Protein AF-A0A1W9LCE6-F1 (afdb_monomer_lite)

Foldseek 3Di:
DDDDVVVVVVVVVVVPPDDDDDDDDDADPQQWDADPVPRDIGHPPPDDDDPDDDDDDDDDDDDDDDPDDPPPPDALVNLQVVLVVCVVVVVLVSSLVSLVVSCVRDDDLVSLLSSLCSNLVSCVVVVNNVSNVVSLVVNCVSPVPPPVSVVVVVVD

Radius of gyration: 24.26 Å; chains: 1; bounding box: 66×53×58 Å

Sequence (156 aa):
MNRNPLLTLFFLTALLSQTTFAHPGRLDSSGCHHEKKTGGYHCHNGNSQPPSVPQPQVTEPSSAETPYEVKQGLTCSSYLKEGDSLNDNGQTESAYKNYLEAYKIAKTKEQKKAVLASLAVTSLKREQTGESLQYLQELLTLFPDNKWAIDFVKKK

Secondary structure (DSSP, 8-state):
----HHHHHHHHHHTT------PPPPP-TTSEEE-TTT--EEESSS------PPPP----------S----TT--HHHHHHHHHHHHHTT-HHHHHHHHHHHHHH--SHHHHHHHHHHHHHHHHHTT-HHHHHHHHHHHHHH-TT-HHHHHHHHT-

Structure (mmCIF, N/CA/C/O backbone):
data_AF-A0A1W9LCE6-F1
#
_entry.id   AF-A0A1W9LCE6-F1
#
loop_
_atom_site.group_PDB
_atom_site.id
_atom_site.type_symbol
_atom_site.label_atom_id
_atom_site.label_alt_id
_atom_site.label_comp_id
_atom_site.label_asym_id
_atom_site.label_entity_id
_atom_site.label_seq_id
_atom_site.pdbx_PDB_ins_code
_atom_site.Cartn_x
_atom_site.Cartn_y
_atom_site.Cartn_z
_atom_site.occupancy
_atom_site.B_iso_or_equiv
_atom_site.auth_seq_id
_atom_site.auth_comp_id
_atom_site.auth_asym_id
_atom_site.auth_atom_id
_atom_site.pdbx_PDB_model_num
ATOM 1 N N . MET A 1 1 ? -31.966 -31.553 43.332 1.00 50.88 1 MET A N 1
ATOM 2 C CA . MET A 1 1 ? -30.721 -31.201 42.609 1.00 50.88 1 MET A CA 1
ATOM 3 C C . MET A 1 1 ? -30.869 -29.773 42.108 1.00 50.88 1 MET A C 1
ATOM 5 O O . MET A 1 1 ? -31.518 -29.555 41.093 1.00 50.88 1 MET A O 1
ATOM 9 N N . ASN A 1 2 ? -30.353 -28.800 42.858 1.00 52.25 2 ASN A N 1
ATOM 10 C CA . ASN A 1 2 ? -30.545 -27.382 42.553 1.00 52.25 2 ASN A CA 1
ATOM 11 C C . ASN A 1 2 ? -29.448 -26.951 41.575 1.00 52.25 2 ASN A C 1
ATOM 13 O O . ASN A 1 2 ? -28.274 -26.912 41.937 1.00 52.25 2 ASN A O 1
ATOM 17 N N . ARG A 1 3 ? -29.810 -26.706 40.312 1.00 62.97 3 ARG A N 1
ATOM 18 C CA . ARG A 1 3 ? -28.869 -26.252 39.278 1.00 62.97 3 ARG A CA 1
ATOM 19 C C . ARG A 1 3 ? -28.787 -24.729 39.372 1.00 62.97 3 ARG A C 1
ATOM 21 O O . ARG A 1 3 ? -29.753 -24.066 39.022 1.00 62.97 3 ARG A O 1
ATOM 28 N N . ASN A 1 4 ? -27.673 -24.188 39.872 1.00 70.00 4 ASN A N 1
ATOM 29 C CA . ASN A 1 4 ? -27.449 -22.740 39.946 1.00 70.00 4 ASN A CA 1
ATOM 30 C C . ASN A 1 4 ? -27.050 -22.202 38.559 1.00 70.00 4 ASN A C 1
ATOM 32 O O . ASN A 1 4 ? -25.905 -22.414 38.147 1.00 70.00 4 ASN A O 1
ATOM 36 N N . PRO A 1 5 ? -27.940 -21.481 37.848 1.00 70.81 5 PRO A N 1
ATOM 37 C CA . PRO A 1 5 ? -27.673 -20.999 36.491 1.00 70.81 5 PRO A CA 1
ATOM 38 C C . PRO A 1 5 ? -26.552 -19.950 36.461 1.00 70.81 5 PRO A C 1
ATOM 40 O O . PRO A 1 5 ? -25.851 -19.814 35.463 1.00 70.81 5 PRO A O 1
ATOM 43 N N . LEU A 1 6 ? -26.328 -19.261 37.587 1.00 71.50 6 LEU A N 1
ATOM 44 C CA . LEU A 1 6 ? -25.248 -18.289 37.761 1.00 71.50 6 LEU A CA 1
ATOM 45 C C . LEU A 1 6 ? -23.862 -18.937 37.609 1.00 71.50 6 LEU A C 1
ATOM 47 O O . LEU A 1 6 ? -22.956 -18.363 37.013 1.00 71.50 6 LEU A O 1
ATOM 51 N N . LEU A 1 7 ? -23.719 -20.168 38.110 1.00 70.44 7 LEU A N 1
ATOM 52 C CA . LEU A 1 7 ? -22.472 -20.927 38.045 1.00 70.44 7 LEU A CA 1
ATOM 53 C C . LEU A 1 7 ? -22.237 -21.458 36.623 1.00 70.44 7 LEU A C 1
ATOM 55 O O . LEU A 1 7 ? -21.105 -21.523 36.159 1.00 70.44 7 LEU A O 1
ATOM 59 N N . THR A 1 8 ? -23.317 -21.758 35.896 1.00 72.00 8 THR A N 1
ATOM 60 C CA . THR A 1 8 ? -23.261 -22.161 34.483 1.00 72.00 8 THR A CA 1
ATOM 61 C C . THR A 1 8 ? -22.877 -20.990 33.577 1.00 72.00 8 THR A C 1
ATOM 63 O O . THR A 1 8 ? -22.061 -21.160 32.676 1.00 72.00 8 THR A O 1
ATOM 66 N N . LEU A 1 9 ? -23.407 -19.792 33.846 1.00 74.12 9 LEU A N 1
ATOM 67 C CA . LEU A 1 9 ? -23.085 -18.578 33.093 1.00 74.12 9 LEU A CA 1
ATOM 68 C C . LEU A 1 9 ? -21.627 -18.140 33.300 1.00 74.12 9 LEU A C 1
ATOM 70 O O . LEU A 1 9 ? -20.968 -17.756 32.339 1.00 74.12 9 LEU A O 1
ATOM 74 N N . PHE A 1 10 ? -21.105 -18.264 34.525 1.00 73.44 10 PHE A N 1
ATOM 75 C CA . PHE A 1 10 ? -19.701 -17.977 34.832 1.00 73.44 10 PHE A CA 1
ATOM 76 C C . PHE A 1 10 ? -18.732 -18.927 34.112 1.00 73.44 10 PHE A C 1
ATOM 78 O O . PHE A 1 10 ? -17.704 -18.498 33.597 1.00 73.44 10 PHE A O 1
ATOM 85 N N . PHE A 1 11 ? -19.073 -20.217 34.021 1.00 70.31 11 PHE A N 1
ATOM 86 C CA . PHE A 1 11 ? -18.263 -21.167 33.257 1.00 70.31 11 PHE A CA 1
ATOM 87 C C . PHE A 1 11 ? -18.281 -20.873 31.752 1.00 70.31 11 PHE A C 1
ATOM 89 O O . PHE A 1 11 ? -17.265 -21.062 31.092 1.00 70.31 11 PHE A O 1
ATOM 96 N N . LEU A 1 12 ? -19.394 -20.378 31.203 1.00 72.31 12 LEU A N 1
ATOM 97 C CA . LEU A 1 12 ? -19.527 -20.129 29.766 1.00 72.31 12 LEU A CA 1
ATOM 98 C C . LEU A 1 12 ? -18.688 -18.934 29.278 1.00 72.31 12 LEU A C 1
ATOM 100 O O . LEU A 1 12 ? -18.192 -18.963 28.156 1.00 72.31 12 LEU A O 1
ATOM 104 N N . THR A 1 13 ? -18.487 -17.903 30.106 1.00 68.69 13 THR A N 1
ATOM 105 C CA . THR A 1 13 ? -17.698 -16.713 29.732 1.00 68.69 13 THR A CA 1
ATOM 106 C C . THR A 1 13 ? -16.188 -16.951 29.775 1.00 68.69 13 THR A C 1
ATOM 108 O O . THR A 1 13 ? -15.457 -16.360 28.982 1.00 68.69 13 THR A O 1
ATOM 111 N N . ALA A 1 14 ? -15.706 -17.850 30.640 1.00 66.44 14 ALA A N 1
ATOM 112 C CA . ALA A 1 14 ? -14.279 -18.148 30.779 1.00 66.44 14 ALA A CA 1
ATOM 113 C C . ALA A 1 14 ? -13.670 -18.847 29.545 1.00 66.44 14 ALA A C 1
ATOM 115 O O . ALA A 1 14 ? -12.469 -18.727 29.305 1.00 66.44 14 ALA A O 1
ATOM 116 N N . LEU A 1 15 ? -14.484 -19.538 28.736 1.00 68.50 15 LEU A N 1
ATOM 117 C CA . LEU A 1 15 ? -14.023 -20.236 27.529 1.00 68.50 15 LEU A CA 1
ATOM 118 C C . LEU A 1 15 ? -13.778 -19.304 26.324 1.00 68.50 15 LEU A C 1
ATOM 120 O O . LEU A 1 15 ? -13.273 -19.766 25.304 1.00 68.50 15 LEU A O 1
ATOM 124 N N . LEU A 1 16 ? -14.110 -18.010 26.419 1.00 66.88 16 LEU A N 1
ATOM 125 C CA . LEU A 1 16 ? -13.959 -17.047 25.317 1.00 66.88 16 LEU A CA 1
ATOM 126 C C . LEU A 1 16 ? -12.656 -16.230 25.364 1.00 66.88 16 LEU A C 1
ATOM 128 O O . LEU A 1 16 ? -12.469 -15.344 24.529 1.00 66.88 16 LEU A O 1
ATOM 132 N N . SER A 1 17 ? -11.740 -16.516 26.293 1.00 64.12 17 SER A N 1
ATOM 133 C CA . SER A 1 17 ? -10.428 -15.858 26.344 1.00 64.12 17 SER A CA 1
ATOM 134 C C . SER A 1 17 ? -9.562 -16.305 25.164 1.00 64.12 17 SER A C 1
ATOM 136 O O . SER A 1 17 ? -8.824 -17.285 25.242 1.00 64.12 17 SER A O 1
ATOM 138 N N . GLN A 1 18 ? -9.696 -15.606 24.039 1.00 66.50 18 GLN A N 1
ATOM 139 C CA . GLN A 1 18 ? -8.918 -15.866 22.838 1.00 66.50 18 GLN A CA 1
ATOM 140 C C . GLN A 1 18 ? -7.450 -15.483 23.035 1.00 66.50 18 GLN A C 1
ATOM 142 O O . GLN A 1 18 ? -7.106 -14.485 23.667 1.00 66.50 18 GLN A O 1
ATOM 147 N N . THR A 1 19 ? -6.589 -16.308 22.452 1.00 65.12 19 THR A N 1
ATOM 148 C CA . THR A 1 19 ? -5.138 -16.167 22.415 1.00 65.12 19 THR A CA 1
ATOM 149 C C . THR A 1 19 ? -4.742 -14.904 21.656 1.00 65.12 19 THR A C 1
ATOM 151 O O . THR A 1 19 ? -4.935 -14.817 20.442 1.00 65.12 19 THR A O 1
ATOM 154 N N . THR A 1 20 ? -4.154 -13.932 22.345 1.00 66.50 20 THR A N 1
ATOM 155 C CA . THR A 1 20 ? -3.461 -12.820 21.696 1.00 66.50 20 THR A CA 1
ATOM 156 C C . THR A 1 20 ? -2.073 -13.301 21.276 1.00 66.50 20 THR A C 1
ATOM 158 O O . THR A 1 20 ? -1.246 -13.686 22.101 1.00 66.50 20 THR A O 1
ATOM 161 N N . PHE A 1 21 ? -1.811 -13.332 19.971 1.00 65.44 21 PHE A N 1
ATOM 162 C CA . PHE A 1 21 ? -0.482 -13.646 19.457 1.00 65.44 21 PHE A CA 1
ATOM 163 C C . PHE A 1 21 ? 0.408 -12.416 19.631 1.00 65.44 21 PHE A C 1
ATOM 165 O O . PHE A 1 21 ? 0.200 -11.391 18.985 1.00 65.44 21 PHE A O 1
ATOM 172 N N . ALA A 1 22 ? 1.391 -12.508 20.524 1.00 58.06 22 ALA A N 1
ATOM 173 C CA . ALA A 1 22 ? 2.436 -11.503 20.617 1.00 58.06 22 ALA A CA 1
ATOM 174 C C . ALA A 1 22 ? 3.258 -11.543 19.321 1.00 58.06 22 ALA A C 1
ATOM 176 O O . ALA A 1 22 ? 3.935 -12.532 19.037 1.00 58.06 22 ALA A O 1
ATOM 177 N N . HIS A 1 23 ? 3.172 -10.486 18.512 1.00 58.41 23 HIS A N 1
ATOM 178 C CA . HIS A 1 23 ? 4.063 -10.333 17.369 1.00 58.41 23 HIS A CA 1
ATOM 179 C C . HIS A 1 23 ? 5.504 -10.187 17.879 1.00 58.41 23 HIS A C 1
ATOM 181 O O . HIS A 1 23 ? 5.728 -9.433 18.833 1.00 58.41 23 HIS A O 1
ATOM 187 N N . PRO A 1 24 ? 6.483 -10.887 17.280 1.00 67.25 24 PRO A N 1
ATOM 188 C CA . PRO A 1 24 ? 7.877 -10.679 17.633 1.00 67.25 24 PRO A CA 1
ATOM 189 C C . PRO A 1 24 ? 8.256 -9.228 17.326 1.00 67.25 24 PRO A C 1
ATOM 191 O O . PRO A 1 24 ? 7.881 -8.677 16.289 1.00 67.25 24 PRO A O 1
ATOM 194 N N . GLY A 1 25 ? 8.971 -8.599 18.259 1.00 69.19 25 GLY A N 1
ATOM 195 C CA . GLY A 1 25 ? 9.487 -7.247 18.081 1.00 69.19 25 GLY A CA 1
ATOM 196 C C . GLY A 1 25 ? 10.366 -7.143 16.834 1.00 69.19 25 GLY A C 1
ATOM 197 O O . GLY A 1 25 ? 10.963 -8.119 16.380 1.00 69.19 25 GLY A O 1
ATOM 198 N N . ARG A 1 26 ? 10.431 -5.940 16.261 1.00 75.62 26 ARG A N 1
ATOM 199 C CA . ARG A 1 26 ? 11.219 -5.676 15.057 1.00 75.62 26 ARG A CA 1
ATOM 200 C C . ARG A 1 26 ? 12.710 -5.865 15.364 1.00 75.62 26 ARG A C 1
ATOM 202 O O . ARG A 1 26 ? 13.242 -5.183 16.237 1.00 75.62 26 ARG A O 1
ATOM 209 N N . LEU A 1 27 ? 13.356 -6.774 14.640 1.00 81.75 27 LEU A N 1
ATOM 210 C CA . LEU A 1 27 ? 14.808 -6.949 14.645 1.00 81.75 27 LEU A CA 1
ATOM 211 C C . LEU A 1 27 ? 15.441 -6.032 13.586 1.00 81.75 27 LEU A C 1
ATOM 213 O O . LEU A 1 27 ? 14.793 -5.651 12.607 1.00 81.75 27 LEU A O 1
ATOM 217 N N . ASP A 1 28 ? 16.702 -5.674 13.778 1.00 82.56 28 ASP A N 1
ATOM 218 C CA . ASP A 1 28 ? 17.532 -5.015 12.779 1.00 82.56 28 ASP A CA 1
ATOM 219 C C . ASP A 1 28 ? 17.968 -5.996 11.674 1.00 82.56 28 ASP A C 1
ATOM 221 O O . ASP A 1 28 ? 17.649 -7.189 11.689 1.00 82.56 28 ASP A O 1
ATOM 225 N N . SER A 1 29 ? 18.713 -5.493 10.689 1.00 74.00 29 SER A N 1
ATOM 226 C CA . SER A 1 29 ? 19.238 -6.298 9.578 1.00 74.00 29 SER A CA 1
ATOM 227 C C . SER A 1 29 ? 20.161 -7.440 10.013 1.00 74.00 29 SER A C 1
ATOM 229 O O . SER A 1 29 ? 20.403 -8.351 9.225 1.00 74.00 29 SER A O 1
ATOM 231 N N . SER A 1 30 ? 20.681 -7.388 11.240 1.00 79.88 30 SER A N 1
ATOM 232 C CA . SER A 1 30 ? 21.551 -8.404 11.834 1.00 79.88 30 SER A CA 1
ATOM 233 C C . SER A 1 30 ? 20.763 -9.453 12.632 1.00 79.88 30 SER A C 1
ATOM 235 O O . SER A 1 30 ? 21.343 -10.436 13.090 1.00 79.88 30 SER A O 1
ATOM 237 N N . GLY A 1 31 ? 19.446 -9.281 12.788 1.00 84.88 31 GLY A N 1
ATOM 238 C CA . GLY A 1 31 ? 18.596 -10.173 13.578 1.00 84.88 31 GLY A CA 1
ATOM 239 C C . GLY A 1 31 ? 18.616 -9.872 15.080 1.00 84.88 31 GLY A C 1
ATOM 240 O O . GLY A 1 31 ? 18.407 -10.786 15.883 1.00 84.88 31 GLY A O 1
ATOM 241 N N . CYS A 1 32 ? 18.873 -8.618 15.464 1.00 87.38 32 CYS A N 1
ATOM 242 C CA . CYS A 1 32 ? 18.979 -8.187 16.858 1.00 87.38 32 CYS A CA 1
ATOM 243 C C . CYS A 1 32 ? 18.086 -6.975 17.184 1.00 87.38 32 CYS A C 1
ATOM 245 O O . CYS A 1 32 ? 17.587 -6.307 16.285 1.00 87.38 32 CYS A O 1
ATOM 247 N N . HIS A 1 33 ? 17.872 -6.651 18.462 1.00 88.19 33 HIS A N 1
ATOM 248 C CA . HIS A 1 33 ? 17.106 -5.470 18.883 1.00 88.19 33 HIS A CA 1
ATOM 249 C C . HIS A 1 33 ? 17.719 -4.748 20.087 1.00 88.19 33 HIS A C 1
ATOM 251 O O . HIS A 1 33 ? 18.367 -5.363 20.932 1.00 88.19 33 HIS A O 1
ATOM 257 N N . HIS A 1 34 ? 17.476 -3.434 20.171 1.00 85.88 34 HIS A N 1
ATOM 258 C CA . HIS A 1 34 ? 17.881 -2.586 21.297 1.00 85.88 34 HIS A CA 1
ATOM 259 C C . HIS A 1 34 ? 16.731 -2.380 22.295 1.00 85.88 34 HIS A C 1
ATOM 261 O O . HIS A 1 34 ? 15.667 -1.861 21.947 1.00 85.88 34 HIS A O 1
ATOM 267 N N . GLU A 1 35 ? 16.975 -2.710 23.559 1.00 83.75 35 GLU A N 1
ATOM 268 C CA . GLU A 1 35 ? 16.074 -2.488 24.687 1.00 83.75 35 GLU A CA 1
ATOM 269 C C . GLU A 1 35 ? 16.258 -1.083 25.259 1.00 83.75 35 GLU A C 1
ATOM 271 O O . GLU A 1 35 ? 17.235 -0.784 25.943 1.00 83.75 35 GLU A O 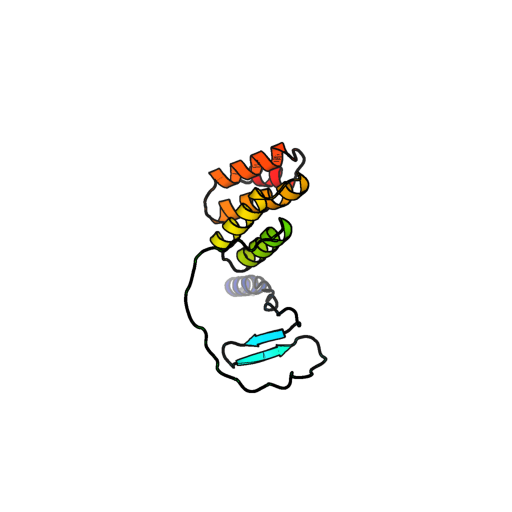1
ATOM 276 N N . LYS A 1 36 ? 15.280 -0.200 25.039 1.00 76.25 36 LYS A N 1
ATOM 277 C CA . LYS A 1 36 ? 15.368 1.205 25.483 1.00 76.25 36 LYS A CA 1
ATOM 278 C C . LYS A 1 36 ? 15.358 1.381 27.006 1.00 76.25 36 LYS A C 1
ATOM 280 O O . LYS A 1 36 ? 15.804 2.411 27.494 1.00 76.25 36 LYS A O 1
ATOM 285 N N . LYS A 1 37 ? 14.821 0.411 27.753 1.00 70.06 37 LYS A N 1
ATOM 286 C CA . LYS A 1 37 ? 14.680 0.499 29.219 1.00 70.06 37 LYS A CA 1
ATOM 287 C C . LYS A 1 37 ? 15.946 0.099 29.969 1.00 70.06 37 LYS A C 1
ATOM 289 O O . LYS A 1 37 ? 16.230 0.665 31.016 1.00 70.06 37 LYS A O 1
ATOM 294 N N . THR A 1 38 ? 16.672 -0.884 29.452 1.00 76.25 38 THR A N 1
ATOM 295 C CA . THR A 1 38 ? 17.872 -1.442 30.092 1.00 76.25 38 THR A CA 1
ATOM 296 C C . THR A 1 38 ? 19.150 -1.105 29.331 1.00 76.25 38 THR A C 1
ATOM 298 O O . THR A 1 38 ? 20.237 -1.328 29.851 1.00 76.25 38 THR A O 1
ATOM 301 N N . GLY A 1 39 ? 19.035 -0.580 28.106 1.00 81.06 39 GLY A N 1
ATOM 302 C CA . GLY A 1 39 ? 20.161 -0.371 27.198 1.00 81.06 39 GLY A CA 1
ATOM 303 C C . GLY A 1 39 ? 20.712 -1.666 26.592 1.00 81.06 39 GLY A C 1
ATOM 304 O O . GLY A 1 39 ? 21.797 -1.645 26.022 1.00 81.06 39 GLY A O 1
ATOM 305 N N . GLY A 1 40 ? 20.007 -2.795 26.733 1.00 81.38 40 GLY A N 1
ATOM 306 C CA . GLY A 1 40 ? 20.459 -4.098 26.239 1.00 81.38 40 GLY A CA 1
ATOM 307 C C . GLY A 1 40 ? 20.387 -4.226 24.715 1.00 81.38 40 GLY A C 1
ATOM 308 O O . GLY A 1 40 ? 19.545 -3.600 24.075 1.00 81.38 40 GLY A O 1
ATOM 309 N N . TYR A 1 41 ? 21.244 -5.067 24.136 1.00 86.00 41 TYR A N 1
ATOM 310 C CA . TYR A 1 41 ? 21.181 -5.470 22.730 1.00 86.00 41 TYR A CA 1
ATOM 311 C C . TYR A 1 41 ? 21.099 -6.992 22.656 1.00 86.00 41 TYR A C 1
ATOM 313 O O . TYR A 1 41 ? 21.984 -7.689 23.157 1.00 86.00 41 TYR A O 1
ATOM 321 N N . HIS A 1 42 ? 20.019 -7.512 22.079 1.00 82.62 42 HIS A N 1
ATOM 322 C CA . HIS A 1 42 ? 19.718 -8.941 22.080 1.00 82.62 42 HIS A CA 1
ATOM 323 C C . HIS A 1 42 ? 19.574 -9.453 20.653 1.00 82.62 42 HIS A C 1
ATOM 325 O O . HIS A 1 42 ? 18.830 -8.883 19.865 1.00 82.62 42 HIS A O 1
ATOM 331 N N . CYS A 1 43 ? 20.265 -10.543 20.330 1.00 83.69 43 CYS A N 1
ATOM 332 C CA . CYS A 1 43 ? 20.215 -11.182 19.018 1.00 83.69 43 CYS A CA 1
ATOM 333 C C . CYS A 1 43 ? 19.460 -12.506 19.101 1.00 83.69 43 CYS A C 1
ATOM 335 O O . CYS A 1 43 ? 19.662 -13.278 20.037 1.00 83.69 43 CYS A O 1
ATOM 337 N N . HIS A 1 44 ? 18.605 -12.778 18.116 1.00 77.88 44 HIS A N 1
ATOM 338 C CA . HIS A 1 44 ? 17.723 -13.950 18.129 1.00 77.88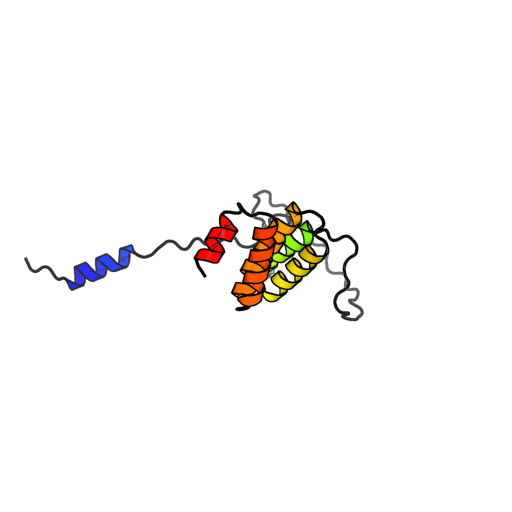 44 HIS A CA 1
ATOM 339 C C . HIS A 1 44 ? 18.312 -15.173 17.392 1.00 77.88 44 HIS A C 1
ATOM 341 O O . HIS A 1 44 ? 17.749 -16.267 17.442 1.00 77.88 44 HIS A O 1
ATOM 347 N N . ASN A 1 45 ? 19.468 -15.017 16.738 1.00 70.50 45 ASN A N 1
ATOM 348 C CA . ASN A 1 45 ? 20.226 -16.118 16.142 1.00 70.50 45 ASN A CA 1
ATOM 349 C C . ASN A 1 45 ? 21.261 -16.633 17.156 1.00 70.50 45 ASN A C 1
ATOM 351 O O . ASN A 1 45 ? 22.116 -15.875 17.606 1.00 70.50 45 ASN A O 1
ATOM 355 N N . GLY A 1 46 ? 21.197 -17.920 17.512 1.00 57.09 46 GLY A N 1
ATOM 356 C CA . GLY A 1 46 ? 21.955 -18.556 18.607 1.00 57.09 46 GLY A CA 1
ATOM 357 C C . GLY A 1 46 ? 23.487 -18.623 18.485 1.00 57.09 46 GLY A C 1
ATOM 358 O O . GLY A 1 46 ? 24.106 -19.344 19.259 1.00 57.09 46 GLY A O 1
ATOM 359 N N . ASN A 1 47 ? 24.113 -17.877 17.572 1.00 53.62 47 ASN A N 1
ATOM 360 C CA . ASN A 1 47 ? 25.566 -17.713 17.531 1.00 53.62 47 ASN A CA 1
ATOM 361 C C . ASN A 1 47 ? 25.932 -16.327 18.057 1.00 53.62 47 ASN A C 1
ATOM 363 O O . ASN A 1 47 ? 26.133 -15.370 17.311 1.00 53.62 47 ASN A O 1
ATOM 367 N N . SER A 1 48 ? 25.991 -16.230 19.380 1.00 54.12 48 SER A N 1
ATOM 368 C CA . SER A 1 48 ? 26.469 -15.049 20.081 1.00 54.12 48 SER A CA 1
ATOM 369 C C . SER A 1 48 ? 27.969 -14.881 19.853 1.00 54.12 48 SER A C 1
ATOM 371 O O . SER A 1 48 ? 28.776 -15.611 20.425 1.00 54.12 48 SER A O 1
ATOM 373 N N . GLN A 1 49 ? 28.352 -13.868 19.084 1.00 52.78 49 GLN A N 1
ATOM 374 C CA . GLN A 1 49 ? 29.607 -13.177 19.339 1.00 52.78 49 GLN A CA 1
ATOM 375 C C . GLN A 1 49 ? 29.263 -11.705 19.580 1.00 52.78 49 GLN A C 1
ATOM 377 O O . GLN A 1 49 ? 28.728 -11.061 18.675 1.00 52.78 49 GLN A O 1
ATOM 382 N N . PRO A 1 50 ? 29.483 -11.166 20.793 1.00 54.25 50 PRO A N 1
ATOM 383 C CA . PRO A 1 50 ? 29.306 -9.741 21.015 1.00 54.25 50 PRO A CA 1
ATOM 384 C C . PRO A 1 50 ? 30.305 -8.991 20.121 1.00 54.25 50 PRO A C 1
ATOM 386 O O . PRO A 1 50 ? 31.483 -9.362 20.092 1.00 54.25 50 PRO A O 1
ATOM 389 N N . PRO A 1 51 ? 29.888 -7.946 19.388 1.00 54.25 51 PRO A N 1
ATOM 390 C CA . PRO A 1 51 ? 30.841 -7.039 18.771 1.00 54.25 51 PRO A CA 1
ATOM 391 C C . PRO A 1 51 ? 31.690 -6.411 19.882 1.00 54.25 51 PRO A C 1
ATOM 393 O O . PRO A 1 51 ? 31.143 -5.866 20.843 1.00 54.25 51 PRO A O 1
ATOM 396 N N . SER A 1 52 ? 33.020 -6.492 19.778 1.00 47.44 52 SER A N 1
ATOM 397 C CA . SER A 1 52 ? 33.913 -5.676 20.607 1.00 47.44 52 SER A CA 1
ATOM 398 C C . SER A 1 52 ? 33.535 -4.218 20.409 1.00 47.44 52 SER A C 1
ATOM 400 O O . SER A 1 52 ? 33.672 -3.698 19.308 1.00 47.44 52 SER A O 1
ATOM 402 N N . VAL A 1 53 ? 33.047 -3.586 21.471 1.00 53.06 53 VAL A N 1
ATOM 403 C CA . VAL A 1 53 ? 32.729 -2.161 21.531 1.00 53.06 53 VAL A CA 1
ATOM 404 C C . VAL A 1 53 ? 34.013 -1.355 21.309 1.00 53.06 53 VAL A C 1
ATOM 406 O O . VAL A 1 53 ? 34.907 -1.431 22.154 1.00 53.06 53 VAL A O 1
ATOM 409 N N . PRO A 1 54 ? 34.135 -0.539 20.247 1.00 47.28 54 PRO A N 1
ATOM 410 C CA . PRO A 1 54 ? 35.064 0.574 20.254 1.00 47.28 54 PRO A CA 1
ATOM 411 C C . PRO A 1 54 ? 34.412 1.720 21.036 1.00 47.28 54 PRO A C 1
ATOM 413 O O . PRO A 1 54 ? 33.281 2.127 20.774 1.00 47.28 54 PRO A O 1
ATOM 416 N N . GLN A 1 55 ? 35.141 2.189 22.042 1.00 45.91 55 GLN A N 1
ATOM 417 C CA . GLN A 1 55 ? 34.831 3.321 22.911 1.00 45.91 55 GLN A CA 1
ATOM 418 C C . GLN A 1 55 ? 34.484 4.599 22.105 1.00 45.91 55 GLN A C 1
ATOM 420 O O . GLN A 1 55 ? 34.998 4.778 20.999 1.00 45.91 55 GLN A O 1
ATOM 425 N N . PRO A 1 56 ? 33.636 5.508 22.628 1.00 47.94 56 PRO A N 1
ATOM 426 C CA . PRO A 1 56 ? 33.104 6.625 21.857 1.00 47.94 56 PRO A CA 1
ATOM 427 C C . PRO A 1 56 ? 34.183 7.675 21.586 1.00 47.94 56 PRO A C 1
ATOM 429 O O . PRO A 1 56 ? 34.738 8.252 22.522 1.00 47.94 56 PRO A O 1
ATOM 432 N N . GLN A 1 57 ? 34.422 7.981 20.311 1.00 41.28 57 GLN A N 1
ATOM 433 C CA . GLN A 1 57 ? 35.061 9.231 19.915 1.00 41.28 57 GLN A CA 1
ATOM 434 C C . GLN A 1 57 ? 33.984 10.229 19.503 1.00 41.28 57 GLN A C 1
ATOM 436 O O . GLN A 1 57 ? 33.323 10.107 18.475 1.00 41.28 57 GLN A O 1
ATOM 441 N N . VAL A 1 58 ? 33.816 11.215 20.378 1.00 52.00 58 VAL A N 1
ATOM 442 C CA . VAL A 1 58 ? 33.134 12.475 20.124 1.00 52.00 58 VAL A CA 1
ATOM 443 C C . VAL A 1 58 ? 33.875 13.203 19.007 1.00 52.00 58 VAL A C 1
ATOM 445 O O . VAL A 1 58 ? 34.994 13.649 19.227 1.00 52.00 58 VAL A O 1
ATOM 448 N N . THR A 1 59 ? 33.222 13.378 17.862 1.00 42.06 59 THR A N 1
ATOM 449 C CA . THR A 1 59 ? 33.318 14.607 17.062 1.00 42.06 59 THR A CA 1
ATOM 450 C C . THR A 1 59 ? 31.988 14.835 16.345 1.00 42.06 59 THR A C 1
ATOM 452 O O . THR A 1 59 ? 31.684 14.190 15.350 1.00 42.06 59 THR A O 1
ATOM 455 N N . GLU A 1 60 ? 31.214 15.746 16.938 1.00 48.28 60 GLU A N 1
ATOM 456 C CA . GLU A 1 60 ? 30.449 16.810 16.272 1.00 48.28 60 GLU A CA 1
ATOM 457 C C . GLU A 1 60 ? 29.327 16.437 15.275 1.00 48.28 60 GLU A C 1
ATOM 459 O O . GLU A 1 60 ? 29.590 16.154 14.109 1.00 48.28 60 GLU A O 1
ATOM 464 N N . PRO A 1 61 ? 28.040 16.598 15.646 1.00 43.12 61 PRO A N 1
ATOM 465 C CA . PRO A 1 61 ? 27.005 16.948 14.689 1.00 43.12 61 PRO A CA 1
ATOM 466 C C . PRO A 1 61 ? 26.910 18.476 14.613 1.00 43.12 61 PRO A C 1
ATOM 468 O O . PRO A 1 61 ? 26.164 19.118 15.355 1.00 43.12 61 PRO A O 1
ATOM 471 N N . SER A 1 62 ? 27.698 19.058 13.708 1.00 49.03 62 SER A N 1
ATOM 472 C CA . SER A 1 62 ? 27.479 20.423 13.244 1.00 49.03 62 SER A CA 1
ATOM 473 C C . SER A 1 62 ? 26.298 20.432 12.277 1.00 49.03 62 SER A C 1
ATOM 475 O O . SER A 1 62 ? 26.394 19.994 11.137 1.00 49.03 62 SER A O 1
ATOM 477 N N . SER A 1 63 ? 25.205 20.982 12.797 1.00 48.91 63 SER A N 1
ATOM 478 C CA . SER A 1 63 ? 24.305 21.895 12.103 1.00 48.91 63 SER A CA 1
ATOM 479 C C . SER A 1 63 ? 23.316 21.350 11.062 1.00 48.91 63 SER A C 1
ATOM 481 O O . SER A 1 63 ? 23.662 20.860 9.994 1.00 48.91 63 SER A O 1
ATOM 483 N N . ALA A 1 64 ? 22.060 21.664 11.381 1.00 42.81 64 ALA A N 1
ATOM 484 C CA . ALA A 1 64 ? 21.014 22.128 10.477 1.00 42.81 64 ALA A CA 1
ATOM 485 C C . ALA A 1 64 ? 20.217 21.081 9.685 1.00 42.81 64 ALA A C 1
ATOM 487 O O . ALA A 1 64 ? 20.574 20.613 8.608 1.00 42.81 64 ALA A O 1
ATOM 488 N N . GLU A 1 65 ? 19.023 20.844 10.224 1.00 56.19 65 GLU A N 1
ATOM 489 C CA . GLU A 1 65 ? 17.797 20.536 9.501 1.00 56.19 65 GLU A CA 1
ATOM 490 C C . GLU A 1 65 ? 17.720 21.272 8.150 1.00 56.19 65 GLU A C 1
ATOM 492 O O . GLU A 1 65 ? 17.756 22.502 8.096 1.00 56.19 65 GLU A O 1
ATOM 497 N N . T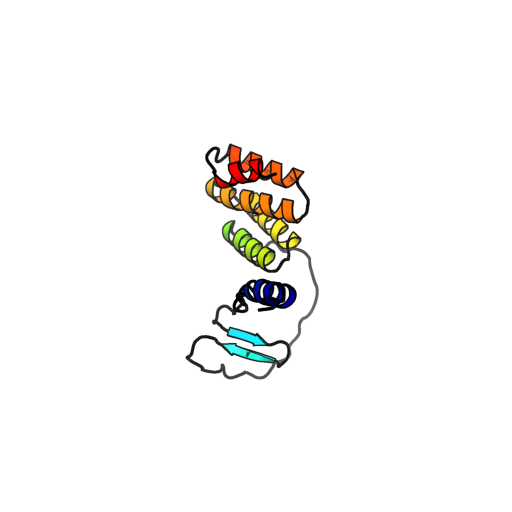HR A 1 66 ? 17.508 20.522 7.066 1.00 36.31 66 THR A N 1
ATOM 498 C CA . THR A 1 66 ? 16.756 21.026 5.912 1.00 36.31 66 THR A CA 1
ATOM 499 C C . THR A 1 66 ? 15.722 19.994 5.448 1.00 36.31 66 THR A C 1
ATOM 501 O O . THR A 1 66 ? 15.911 18.789 5.642 1.00 36.31 66 THR A O 1
ATOM 504 N N . PRO A 1 67 ? 14.577 20.445 4.904 1.00 51.78 67 PRO A N 1
ATOM 505 C CA . PRO A 1 67 ? 13.400 19.611 4.707 1.00 51.78 67 PRO A CA 1
ATOM 506 C C . PRO A 1 67 ? 13.454 18.925 3.332 1.00 51.78 67 PRO A C 1
ATOM 508 O O . PRO A 1 67 ? 13.705 19.576 2.326 1.00 51.78 67 PRO A O 1
ATOM 511 N N . TYR A 1 68 ? 13.161 17.623 3.298 1.00 47.22 68 TYR A N 1
ATOM 512 C CA . TYR A 1 68 ? 12.887 16.816 2.095 1.00 47.22 68 TYR A CA 1
ATOM 513 C C . TYR A 1 68 ? 13.947 16.853 0.968 1.00 47.22 68 TYR A C 1
ATOM 515 O O . TYR A 1 68 ? 13.653 17.148 -0.186 1.00 47.22 68 TYR A O 1
ATOM 523 N N . GLU A 1 69 ? 15.179 16.418 1.233 1.00 42.56 69 GLU A N 1
ATOM 524 C CA . GLU A 1 69 ? 16.069 16.044 0.127 1.00 42.56 69 GLU A CA 1
ATOM 525 C C . GLU A 1 69 ? 15.572 14.731 -0.511 1.00 42.56 69 GLU A C 1
ATOM 527 O O . GLU A 1 69 ? 15.644 13.649 0.081 1.00 42.56 69 GLU A O 1
ATOM 532 N N . VAL A 1 70 ? 15.008 14.823 -1.720 1.00 46.94 70 VAL A N 1
ATOM 533 C CA . VAL A 1 70 ? 14.690 13.656 -2.551 1.00 46.94 70 VAL A CA 1
ATOM 534 C C . VAL A 1 70 ? 16.010 12.959 -2.870 1.00 46.94 70 VAL A C 1
ATOM 536 O O . VAL A 1 70 ? 16.741 13.380 -3.764 1.00 46.94 70 VAL A O 1
ATOM 539 N N . LYS A 1 71 ? 16.326 11.892 -2.129 1.00 54.00 71 LYS A N 1
ATOM 540 C CA . LYS A 1 71 ? 17.468 11.019 -2.416 1.00 54.00 71 LYS A CA 1
ATOM 541 C C . LYS A 1 71 ? 17.369 10.552 -3.873 1.00 54.00 71 LYS A C 1
ATOM 543 O O . LYS A 1 71 ? 16.497 9.763 -4.240 1.00 54.00 71 LYS A O 1
ATOM 548 N N . GLN A 1 72 ? 18.256 11.057 -4.721 1.00 46.53 72 GLN A N 1
ATOM 549 C CA . GLN A 1 72 ? 18.366 10.608 -6.102 1.00 46.53 72 GLN A CA 1
ATOM 550 C C . GLN A 1 72 ? 18.678 9.101 -6.102 1.00 46.53 72 GLN A C 1
ATOM 552 O O . GLN A 1 72 ? 19.644 8.667 -5.480 1.00 46.53 72 GLN A O 1
ATOM 557 N N . GLY A 1 73 ? 17.825 8.294 -6.745 1.00 59.81 73 GLY A N 1
ATOM 558 C CA . GLY A 1 73 ? 17.993 6.837 -6.845 1.00 59.81 73 GLY A CA 1
ATOM 559 C C . GLY A 1 73 ? 16.927 5.972 -6.160 1.00 59.81 73 GLY A C 1
ATOM 560 O O . GLY A 1 73 ? 17.022 4.747 -6.238 1.00 59.81 73 GLY A O 1
ATOM 561 N N . LEU A 1 74 ? 15.896 6.547 -5.525 1.00 72.75 74 LEU A N 1
ATOM 562 C CA . LEU A 1 74 ? 14.771 5.734 -5.043 1.00 72.75 74 LEU A CA 1
ATOM 563 C C . LEU A 1 74 ? 13.908 5.201 -6.195 1.00 72.75 74 LEU A C 1
ATOM 565 O O . LEU A 1 74 ? 13.572 5.899 -7.150 1.00 72.75 74 LEU A O 1
ATOM 569 N N . THR A 1 75 ? 13.530 3.931 -6.075 1.00 90.38 75 THR A N 1
ATOM 570 C CA . THR A 1 75 ? 12.667 3.206 -7.011 1.00 90.38 75 THR A CA 1
ATOM 571 C C . THR A 1 75 ? 11.220 3.186 -6.514 1.00 90.38 75 THR A C 1
ATOM 573 O O . THR A 1 75 ? 10.947 3.371 -5.326 1.00 90.38 75 THR A O 1
ATOM 576 N N . CYS A 1 76 ? 10.267 2.877 -7.400 1.00 91.56 76 CYS A N 1
ATOM 577 C CA . CYS A 1 76 ? 8.868 2.670 -7.001 1.00 91.56 76 CYS A CA 1
ATOM 578 C C . CYS A 1 76 ? 8.754 1.624 -5.875 1.00 91.56 76 CYS A C 1
ATOM 580 O O . CYS A 1 76 ? 7.977 1.796 -4.939 1.00 91.56 76 CYS A O 1
ATOM 582 N N . SER A 1 77 ? 9.570 0.564 -5.935 1.00 91.06 77 SER A N 1
ATOM 583 C CA . SER A 1 77 ? 9.579 -0.489 -4.917 1.00 91.06 77 SER A CA 1
ATOM 584 C C . SER A 1 77 ? 10.127 -0.008 -3.573 1.00 91.06 77 SER A C 1
ATOM 586 O O . SER A 1 77 ? 9.605 -0.426 -2.545 1.00 91.06 77 SER A O 1
ATOM 588 N N . SER A 1 78 ? 11.135 0.872 -3.543 1.00 92.81 78 SER A N 1
ATOM 589 C CA . SER A 1 78 ? 11.647 1.387 -2.266 1.00 92.81 78 SER A CA 1
ATOM 590 C C . SER A 1 78 ? 10.625 2.264 -1.548 1.00 92.81 78 SER A C 1
ATOM 592 O O . SER A 1 78 ? 10.462 2.110 -0.345 1.00 92.81 78 SER A O 1
ATOM 594 N N . TYR A 1 79 ? 9.890 3.114 -2.273 1.00 95.12 79 TYR A N 1
ATOM 595 C CA . TYR A 1 79 ? 8.828 3.920 -1.663 1.00 95.12 79 TYR A CA 1
ATOM 596 C C . TYR A 1 79 ? 7.653 3.070 -1.168 1.00 95.12 79 TYR A C 1
ATOM 598 O O . TYR A 1 79 ? 7.117 3.347 -0.101 1.00 95.12 79 TYR A O 1
ATOM 606 N N . LEU A 1 80 ? 7.284 2.007 -1.894 1.00 95.12 80 LEU A N 1
ATOM 607 C CA . LEU A 1 80 ? 6.286 1.045 -1.415 1.00 95.12 80 LEU A CA 1
ATOM 608 C C . LEU A 1 80 ? 6.731 0.375 -0.111 1.00 95.12 80 LEU A C 1
ATOM 610 O O . LEU A 1 80 ? 5.997 0.421 0.865 1.00 95.12 80 LEU A O 1
ATOM 614 N N . LYS A 1 81 ? 7.957 -0.165 -0.064 1.00 94.62 81 LYS A N 1
ATOM 615 C CA . LYS A 1 81 ? 8.489 -0.839 1.134 1.00 94.62 81 LYS A CA 1
ATOM 616 C C . LYS A 1 81 ? 8.562 0.085 2.349 1.00 94.62 81 LYS A C 1
ATOM 618 O O . LYS A 1 81 ? 8.228 -0.328 3.458 1.00 94.62 81 LYS A O 1
ATOM 623 N N . GLU A 1 82 ? 9.009 1.322 2.148 1.00 92.81 82 GLU A N 1
ATOM 624 C CA . GLU A 1 82 ? 9.051 2.318 3.219 1.00 92.81 82 GLU A CA 1
ATOM 625 C C . GLU A 1 82 ? 7.635 2.700 3.668 1.00 92.81 82 GLU A C 1
ATOM 627 O O . GLU A 1 82 ? 7.356 2.753 4.864 1.00 92.81 82 GLU A O 1
ATOM 632 N N . GLY A 1 83 ? 6.713 2.888 2.720 1.00 95.12 83 GLY A N 1
ATOM 633 C CA . GLY A 1 83 ? 5.304 3.136 3.007 1.00 95.12 83 GLY A CA 1
ATOM 634 C C . GLY A 1 83 ? 4.656 2.013 3.821 1.00 95.12 83 GLY A C 1
ATOM 635 O O . GLY A 1 83 ? 3.999 2.304 4.821 1.00 95.12 83 GLY A O 1
ATOM 636 N N . ASP A 1 84 ? 4.902 0.751 3.457 1.00 95.12 84 ASP A N 1
ATOM 637 C CA . ASP A 1 84 ? 4.389 -0.426 4.168 1.00 95.12 84 ASP A CA 1
ATOM 638 C C . ASP A 1 84 ? 4.915 -0.445 5.613 1.00 95.12 84 ASP A C 1
ATOM 640 O O . ASP A 1 84 ? 4.136 -0.496 6.563 1.00 95.12 84 ASP A O 1
ATOM 644 N N . SER A 1 85 ? 6.230 -0.262 5.786 1.00 93.75 85 SER A N 1
ATOM 645 C CA . SER A 1 85 ? 6.894 -0.137 7.093 1.00 93.75 85 SER A CA 1
ATOM 646 C C . SER A 1 85 ? 6.274 0.960 7.968 1.00 93.75 85 SER A C 1
ATOM 648 O O . SER A 1 85 ? 6.012 0.747 9.153 1.00 93.75 85 SER A O 1
ATOM 650 N N . LEU A 1 86 ? 6.024 2.141 7.401 1.00 91.25 86 LEU A N 1
ATOM 651 C CA . LEU A 1 86 ? 5.413 3.263 8.115 1.00 91.25 86 LEU A CA 1
ATOM 652 C C . LEU A 1 86 ? 3.955 2.975 8.486 1.00 91.25 86 LEU A C 1
ATOM 654 O O . LEU A 1 86 ? 3.526 3.294 9.595 1.00 91.25 86 LEU A O 1
ATOM 658 N N . ASN A 1 87 ? 3.196 2.357 7.581 1.00 91.94 87 ASN A N 1
ATOM 659 C CA . ASN A 1 87 ? 1.803 1.988 7.808 1.00 91.94 87 ASN A CA 1
ATOM 660 C C . ASN A 1 87 ? 1.675 0.940 8.920 1.00 91.94 87 ASN A C 1
ATOM 662 O O . ASN A 1 87 ? 0.777 1.056 9.754 1.00 91.94 87 ASN A O 1
ATOM 666 N N . ASP A 1 88 ? 2.591 -0.027 8.968 1.00 90.88 88 ASP A N 1
ATOM 667 C CA . ASP A 1 88 ? 2.649 -1.050 10.017 1.00 90.88 88 ASP A CA 1
ATOM 668 C C . ASP A 1 88 ? 2.995 -0.447 11.387 1.00 90.88 88 ASP A C 1
ATOM 670 O O . ASP A 1 88 ? 2.481 -0.889 12.413 1.00 90.88 88 ASP A O 1
ATOM 674 N N . ASN A 1 89 ? 3.784 0.632 11.411 1.00 88.50 89 ASN A N 1
ATOM 675 C CA . ASN A 1 89 ? 4.090 1.398 12.625 1.00 88.50 89 ASN A CA 1
ATOM 676 C C . ASN A 1 89 ? 2.987 2.406 13.016 1.00 88.50 89 ASN A C 1
ATOM 678 O O . ASN A 1 89 ? 3.186 3.215 13.923 1.00 88.50 89 ASN A O 1
ATOM 682 N N . GLY A 1 90 ? 1.843 2.418 12.321 1.00 91.00 90 GLY A N 1
ATOM 683 C CA . GLY A 1 90 ? 0.743 3.358 12.571 1.00 91.00 90 GLY A CA 1
ATOM 684 C C . GLY A 1 90 ? 1.008 4.793 12.097 1.00 91.00 90 GLY A C 1
ATOM 685 O O . GLY A 1 90 ? 0.200 5.687 12.343 1.00 91.00 90 GLY A O 1
ATOM 686 N N . GLN A 1 91 ? 2.108 5.037 11.381 1.00 92.56 91 GLN A N 1
ATOM 687 C CA . GLN A 1 91 ? 2.458 6.340 10.813 1.00 92.56 91 GLN A CA 1
ATOM 688 C C . GLN A 1 91 ? 1.730 6.558 9.475 1.00 92.56 91 GLN A C 1
ATOM 690 O O . GLN A 1 91 ? 2.352 6.728 8.425 1.00 92.56 91 GLN A O 1
ATOM 695 N N . THR A 1 92 ? 0.394 6.549 9.515 1.00 93.62 92 THR A N 1
ATOM 696 C CA . THR A 1 92 ? -0.495 6.543 8.338 1.00 93.62 92 THR A CA 1
ATOM 697 C C . THR A 1 92 ? -0.239 7.708 7.375 1.00 93.62 92 THR A C 1
ATOM 699 O O . THR A 1 92 ? -0.175 7.498 6.166 1.00 93.62 92 THR A O 1
ATOM 702 N N . GLU A 1 93 ? -0.036 8.929 7.883 1.00 93.75 93 GLU A N 1
ATOM 703 C CA . GLU A 1 93 ? 0.266 10.100 7.042 1.00 93.75 93 GLU A CA 1
ATOM 704 C C . GLU A 1 93 ? 1.611 9.966 6.315 1.00 93.75 93 GLU A 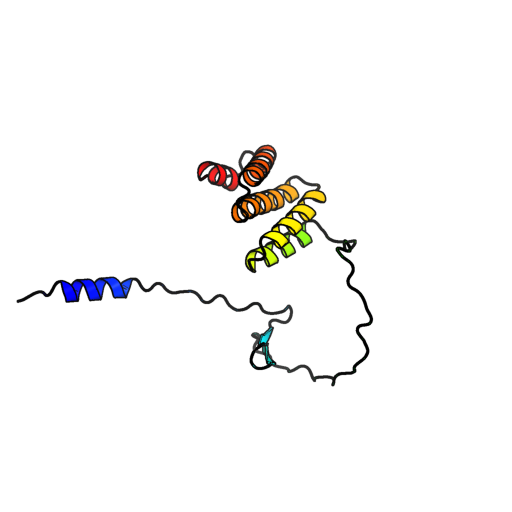C 1
ATOM 706 O O . GLU A 1 93 ? 1.723 10.277 5.129 1.00 93.75 93 GLU A O 1
ATOM 711 N N . SER A 1 94 ? 2.643 9.478 7.006 1.00 94.19 94 SER A N 1
ATOM 712 C CA . SER A 1 94 ? 3.968 9.273 6.411 1.00 94.19 94 SER A CA 1
ATOM 713 C C . SER A 1 94 ? 3.945 8.149 5.377 1.00 94.19 94 SER A C 1
ATOM 715 O O . SER A 1 94 ? 4.575 8.270 4.324 1.00 94.19 94 SER A O 1
ATOM 717 N N . ALA A 1 95 ? 3.189 7.082 5.645 1.00 97.00 95 ALA A N 1
ATOM 718 C CA . ALA A 1 95 ? 2.972 5.999 4.696 1.00 97.00 95 ALA A CA 1
ATOM 719 C C . ALA A 1 95 ? 2.283 6.502 3.423 1.00 97.00 95 ALA A C 1
ATOM 721 O O . ALA A 1 95 ? 2.772 6.261 2.322 1.00 97.00 95 ALA A O 1
ATOM 722 N N . TYR A 1 96 ? 1.206 7.282 3.575 1.00 97.94 96 TYR A N 1
ATOM 723 C CA . TYR A 1 96 ? 0.485 7.880 2.452 1.00 97.94 96 TYR A CA 1
ATOM 724 C C . TYR A 1 96 ? 1.404 8.717 1.558 1.00 97.94 96 TYR A C 1
ATOM 726 O O . TYR A 1 96 ? 1.414 8.541 0.341 1.00 97.94 96 TYR A O 1
ATOM 734 N N . LYS A 1 97 ? 2.236 9.578 2.159 1.00 97.38 97 LYS A N 1
ATOM 735 C CA . LYS A 1 97 ? 3.216 10.388 1.420 1.00 97.38 97 LYS A CA 1
ATOM 736 C C . LYS A 1 97 ? 4.211 9.527 0.640 1.00 97.38 97 LYS A C 1
ATOM 738 O O . LYS A 1 97 ? 4.505 9.841 -0.508 1.00 97.38 97 LYS A O 1
ATOM 743 N N . ASN A 1 98 ? 4.686 8.423 1.217 1.00 96.69 98 ASN A N 1
ATOM 744 C CA . ASN A 1 98 ? 5.571 7.495 0.508 1.00 96.69 98 ASN A CA 1
ATOM 745 C C . ASN A 1 98 ? 4.866 6.818 -0.672 1.00 96.69 98 ASN A C 1
ATOM 747 O O . ASN A 1 98 ? 5.429 6.751 -1.763 1.00 96.69 98 ASN A O 1
ATOM 751 N N . TYR A 1 99 ? 3.618 6.379 -0.505 1.00 98.12 99 TYR A N 1
ATOM 752 C CA . TYR A 1 99 ? 2.853 5.815 -1.617 1.00 98.12 99 TYR A CA 1
ATOM 753 C C . TYR A 1 99 ? 2.583 6.841 -2.727 1.00 98.12 99 TYR A C 1
ATOM 755 O O . TYR A 1 99 ? 2.610 6.478 -3.901 1.00 98.12 99 TYR A O 1
ATOM 763 N N . LEU A 1 100 ? 2.398 8.122 -2.393 1.00 98.12 100 LEU A N 1
ATOM 764 C CA . LEU A 1 100 ? 2.305 9.190 -3.392 1.00 98.12 100 LEU A CA 1
ATOM 765 C C . LEU A 1 100 ? 3.607 9.353 -4.185 1.00 98.12 100 LEU A C 1
ATOM 767 O O . LEU A 1 100 ? 3.556 9.493 -5.406 1.00 98.12 100 LEU A O 1
ATOM 771 N N . GLU A 1 101 ? 4.771 9.301 -3.534 1.00 96.81 101 GLU A N 1
ATOM 772 C CA . GLU A 1 101 ? 6.051 9.317 -4.253 1.00 96.81 101 GLU A CA 1
ATOM 773 C C . GLU A 1 101 ? 6.214 8.082 -5.147 1.00 96.81 101 GLU A C 1
ATOM 775 O O . GLU A 1 101 ? 6.605 8.212 -6.309 1.00 96.81 101 GLU A O 1
ATOM 780 N N . ALA A 1 102 ? 5.816 6.896 -4.668 1.00 96.25 102 ALA A N 1
ATOM 781 C CA . ALA A 1 102 ? 5.782 5.688 -5.492 1.00 96.25 102 ALA A CA 1
ATOM 782 C C . ALA A 1 102 ? 4.884 5.868 -6.728 1.00 96.25 102 ALA A C 1
ATOM 784 O O . ALA A 1 102 ? 5.259 5.455 -7.825 1.00 96.25 102 ALA A O 1
ATOM 785 N N . TYR A 1 103 ? 3.725 6.514 -6.567 1.00 97.19 103 TYR A N 1
ATOM 786 C CA . TYR A 1 103 ? 2.757 6.745 -7.641 1.00 97.19 103 TYR A CA 1
ATOM 787 C C . TYR A 1 103 ? 3.316 7.663 -8.725 1.00 97.19 103 TYR A C 1
ATOM 789 O O . TYR A 1 103 ? 3.205 7.346 -9.908 1.00 97.19 103 TYR A O 1
ATOM 797 N N . LYS A 1 104 ? 3.986 8.753 -8.329 1.00 96.75 104 LYS A N 1
ATOM 798 C CA . LYS A 1 104 ? 4.605 9.714 -9.258 1.00 96.75 104 LYS A CA 1
ATOM 799 C C . LYS A 1 104 ? 5.635 9.068 -10.183 1.00 96.75 104 LYS A C 1
ATOM 801 O O . LYS A 1 104 ? 5.776 9.491 -11.328 1.00 96.75 104 LYS A O 1
ATOM 806 N N . ILE A 1 105 ? 6.358 8.059 -9.698 1.00 94.31 105 ILE A N 1
ATOM 807 C CA . ILE A 1 105 ? 7.435 7.407 -10.456 1.00 94.31 105 ILE A CA 1
ATOM 808 C C . ILE A 1 105 ? 7.036 6.053 -11.062 1.00 94.31 105 ILE A C 1
ATOM 810 O O . ILE A 1 105 ? 7.848 5.443 -11.763 1.00 94.31 105 ILE A O 1
ATOM 814 N N . ALA A 1 106 ? 5.816 5.567 -10.813 1.00 94.62 106 ALA A N 1
ATOM 815 C CA . ALA A 1 106 ? 5.310 4.315 -11.367 1.00 94.62 106 ALA A CA 1
ATOM 816 C C . ALA A 1 106 ? 5.058 4.449 -12.879 1.00 94.62 106 ALA A C 1
ATOM 818 O O . ALA A 1 106 ? 4.173 5.183 -13.320 1.00 94.62 106 ALA A O 1
ATOM 819 N N . LYS A 1 107 ? 5.828 3.711 -13.687 1.00 93.69 107 LYS A N 1
ATOM 820 C CA . LYS A 1 107 ? 5.779 3.787 -15.159 1.00 93.69 107 LYS A CA 1
ATOM 821 C C . LYS A 1 107 ? 4.932 2.691 -15.793 1.00 93.69 107 LYS A C 1
ATOM 823 O O . LYS A 1 107 ? 4.370 2.901 -16.863 1.00 93.69 107 LYS A O 1
ATOM 828 N N . THR A 1 108 ? 4.851 1.522 -15.161 1.00 94.56 108 THR A N 1
ATOM 829 C CA . THR A 1 108 ? 4.101 0.376 -15.697 1.00 94.56 108 THR A CA 1
ATOM 830 C C . THR A 1 108 ? 2.762 0.211 -14.989 1.00 94.56 108 THR A C 1
ATOM 832 O O . THR A 1 108 ? 2.592 0.632 -13.840 1.00 94.56 108 THR A O 1
ATOM 835 N N . LYS A 1 109 ? 1.799 -0.434 -15.658 1.00 95.44 109 LYS A N 1
ATOM 836 C CA . LYS A 1 109 ? 0.505 -0.752 -15.038 1.00 95.44 109 LYS A CA 1
ATOM 837 C C . LYS A 1 109 ? 0.711 -1.627 -13.799 1.00 95.44 109 LYS A C 1
ATOM 839 O O . LYS A 1 109 ? 0.065 -1.416 -12.779 1.00 95.44 109 LYS A O 1
ATOM 844 N N . GLU A 1 110 ? 1.652 -2.563 -13.859 1.00 93.00 110 GLU A N 1
ATOM 845 C CA . GLU A 1 110 ? 1.988 -3.493 -12.780 1.00 93.00 110 GLU A CA 1
ATOM 846 C C . GLU A 1 110 ? 2.490 -2.754 -11.536 1.00 93.00 110 GLU A C 1
ATOM 848 O O . GLU A 1 110 ? 2.059 -3.068 -10.429 1.00 93.00 110 GLU A O 1
ATOM 853 N N . GLN A 1 111 ? 3.340 -1.735 -11.709 1.00 93.69 111 GLN A N 1
ATOM 854 C CA . GLN A 1 111 ? 3.776 -0.874 -10.605 1.00 93.69 111 GLN A CA 1
ATOM 855 C C . GLN A 1 111 ? 2.598 -0.098 -10.014 1.00 93.69 111 GLN A C 1
ATOM 857 O O . GLN A 1 111 ? 2.409 -0.090 -8.797 1.00 93.69 111 GLN A O 1
ATOM 862 N N . LYS A 1 112 ? 1.756 0.494 -10.872 1.00 97.00 112 LYS A N 1
ATOM 863 C CA . LYS A 1 112 ? 0.563 1.229 -10.432 1.00 97.00 112 LYS A CA 1
ATOM 864 C C . LYS A 1 112 ? -0.414 0.360 -9.642 1.00 97.00 112 LYS A C 1
ATOM 866 O O . LYS A 1 112 ? -1.050 0.870 -8.728 1.00 97.00 112 LYS A O 1
ATOM 871 N N . LYS A 1 113 ? -0.513 -0.942 -9.937 1.00 97.62 113 LYS A N 1
ATOM 872 C CA . LYS A 1 113 ? -1.437 -1.862 -9.254 1.00 97.62 113 LYS A CA 1
ATOM 873 C C . LYS A 1 113 ? -1.265 -1.853 -7.733 1.00 97.62 113 LYS A C 1
ATOM 875 O O . LYS A 1 113 ? -2.246 -1.685 -7.014 1.00 97.62 113 LYS A O 1
ATOM 880 N N . ALA A 1 114 ? -0.035 -2.051 -7.257 1.00 95.06 114 ALA A N 1
ATOM 881 C CA . ALA A 1 114 ? 0.259 -2.100 -5.825 1.00 95.06 114 ALA A CA 1
ATOM 882 C C . ALA A 1 114 ? 0.110 -0.717 -5.185 1.00 95.06 114 ALA A C 1
ATOM 884 O O . ALA A 1 114 ? -0.533 -0.580 -4.150 1.00 95.06 114 ALA A O 1
ATOM 885 N N . VAL A 1 115 ? 0.632 0.317 -5.849 1.00 98.00 115 VAL A N 1
ATOM 886 C CA . VAL A 1 115 ? 0.586 1.690 -5.341 1.00 98.00 115 VAL A CA 1
ATOM 887 C C . VAL A 1 115 ? -0.847 2.191 -5.166 1.00 98.00 115 VAL A C 1
ATOM 889 O O . VAL A 1 115 ? -1.179 2.726 -4.113 1.00 98.00 115 VAL A O 1
ATOM 892 N N . LEU A 1 116 ? -1.712 1.984 -6.163 1.00 98.56 116 LEU A N 1
ATOM 893 C CA . LEU A 1 116 ? -3.115 2.399 -6.101 1.00 98.56 116 LEU A CA 1
ATOM 894 C C . LEU A 1 116 ? -3.885 1.654 -5.007 1.00 98.56 116 LEU A C 1
ATOM 896 O O . LEU A 1 116 ? -4.703 2.262 -4.322 1.00 98.56 116 LEU A O 1
ATOM 900 N N . ALA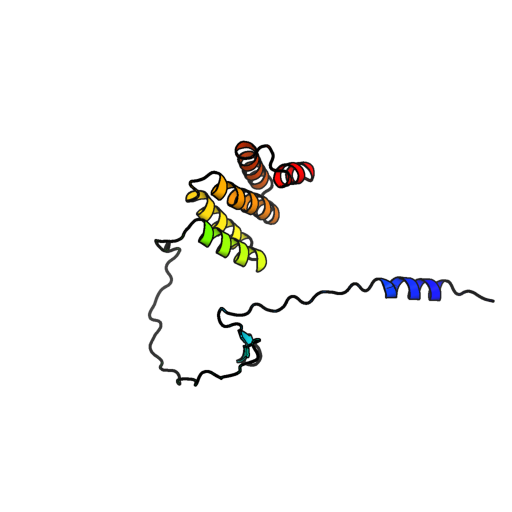 A 1 117 ? -3.607 0.362 -4.803 1.00 97.81 117 ALA A N 1
ATOM 901 C CA . ALA A 1 117 ? -4.209 -0.398 -3.710 1.00 97.81 117 ALA A CA 1
ATOM 902 C C . ALA A 1 117 ? -3.782 0.149 -2.335 1.00 97.81 117 ALA A C 1
ATOM 904 O O . ALA A 1 117 ? -4.641 0.375 -1.479 1.00 97.81 117 ALA A O 1
ATOM 905 N N . SER A 1 118 ? -2.487 0.424 -2.137 1.00 98.25 118 SER A N 1
ATOM 906 C CA . SER A 1 118 ? -1.976 1.015 -0.894 1.00 98.25 118 SER A CA 1
ATOM 907 C C . SER A 1 118 ? -2.548 2.414 -0.649 1.00 98.25 118 SER A C 1
ATOM 909 O O . SER A 1 118 ? -3.048 2.684 0.442 1.00 98.25 118 SER A O 1
ATOM 911 N N . LEU A 1 119 ? -2.576 3.279 -1.670 1.00 98.56 119 LEU A N 1
ATOM 912 C CA . LEU A 1 119 ? -3.194 4.606 -1.585 1.00 98.56 119 LEU A CA 1
ATOM 913 C C . LEU A 1 119 ? -4.684 4.521 -1.234 1.00 98.56 119 LEU A C 1
ATOM 915 O O . LEU A 1 119 ? -5.129 5.213 -0.323 1.00 98.56 119 LEU A O 1
ATOM 919 N N . ALA A 1 120 ? -5.442 3.628 -1.876 1.00 97.75 120 ALA A N 1
ATOM 920 C CA . ALA A 1 120 ? -6.861 3.443 -1.588 1.00 97.75 120 ALA A CA 1
ATOM 921 C C . ALA A 1 120 ? -7.123 3.058 -0.123 1.00 97.75 120 ALA A C 1
ATOM 923 O O . ALA A 1 120 ? -7.982 3.654 0.534 1.00 97.75 120 ALA A O 1
ATOM 924 N N . VAL A 1 121 ? -6.384 2.078 0.408 1.00 96.62 121 VAL A N 1
ATOM 925 C CA . VAL A 1 121 ? -6.540 1.627 1.801 1.00 96.62 121 VAL A CA 1
ATOM 926 C C . VAL A 1 121 ? -6.121 2.720 2.777 1.00 96.62 121 VAL A C 1
ATOM 928 O O . VAL A 1 121 ? -6.832 2.995 3.745 1.00 96.62 121 VAL A O 1
ATOM 931 N N . THR A 1 122 ? -4.978 3.358 2.533 1.00 97.00 122 THR A N 1
ATOM 932 C CA . THR A 1 122 ? -4.439 4.371 3.439 1.00 97.00 122 THR A CA 1
ATOM 933 C C . THR A 1 122 ? -5.270 5.652 3.422 1.00 97.00 122 THR A C 1
ATOM 935 O O . THR A 1 122 ? -5.498 6.206 4.493 1.00 97.00 122 THR A O 1
ATOM 938 N N . SER A 1 123 ? -5.822 6.083 2.282 1.00 97.00 123 SER A N 1
ATOM 939 C CA . SER A 1 123 ? -6.771 7.208 2.238 1.00 97.00 123 SER A CA 1
ATOM 940 C C . SER A 1 123 ? -8.003 6.951 3.106 1.00 97.00 123 SER A C 1
ATOM 942 O O . SER A 1 123 ? -8.430 7.846 3.827 1.00 97.00 123 SER A O 1
ATOM 944 N N . LEU A 1 124 ? -8.529 5.722 3.155 1.00 94.06 124 LEU A N 1
ATOM 945 C CA . LEU A 1 124 ? -9.633 5.399 4.069 1.00 94.06 124 LEU A CA 1
ATOM 946 C C . LEU A 1 124 ? -9.238 5.414 5.541 1.00 94.06 124 LEU A C 1
ATOM 948 O O . LEU A 1 124 ? -10.028 5.872 6.361 1.00 94.06 124 LEU A O 1
ATOM 952 N N . LYS A 1 125 ? -8.031 4.947 5.888 1.00 94.25 125 LYS A N 1
ATOM 953 C CA . LYS A 1 125 ? -7.508 5.075 7.262 1.00 94.25 125 LYS A CA 1
ATOM 954 C C . LYS A 1 125 ? -7.376 6.541 7.697 1.00 94.25 125 LYS A C 1
ATOM 956 O O . LYS A 1 125 ? -7.375 6.810 8.890 1.00 94.25 125 LYS A O 1
ATOM 961 N N . ARG A 1 126 ? -7.265 7.462 6.735 1.00 95.19 126 ARG A N 1
ATOM 962 C CA . ARG A 1 126 ? -7.222 8.924 6.916 1.00 95.19 126 ARG A CA 1
ATOM 963 C C . ARG A 1 126 ? -8.596 9.589 6.774 1.00 95.19 126 ARG A C 1
ATOM 965 O O . ARG A 1 126 ? -8.672 10.806 6.638 1.00 95.19 126 ARG A O 1
ATOM 972 N N . GLU A 1 127 ? -9.666 8.794 6.710 1.00 93.94 127 GLU A N 1
ATOM 973 C CA . GLU A 1 127 ? -11.051 9.244 6.503 1.00 93.94 127 GLU A CA 1
ATOM 974 C C . GLU A 1 127 ? -11.290 9.984 5.166 1.00 93.94 127 GLU A C 1
ATOM 976 O O . GLU A 1 127 ? -12.357 10.547 4.924 1.00 93.94 127 GLU A O 1
ATOM 981 N N . GLN A 1 128 ? -10.339 9.909 4.230 1.00 95.81 128 GLN A N 1
ATOM 982 C CA . GLN A 1 128 ? -10.424 10.488 2.888 1.00 95.81 128 GLN A CA 1
ATOM 983 C C . GLN A 1 128 ? -11.117 9.519 1.920 1.00 95.81 128 GLN A C 1
ATOM 985 O O . GLN A 1 128 ? -10.510 8.947 1.010 1.00 95.81 128 GLN A O 1
ATOM 990 N N . THR A 1 129 ? -12.419 9.310 2.121 1.00 94.75 129 THR A N 1
ATOM 991 C CA . THR A 1 129 ? -13.211 8.354 1.322 1.00 94.75 129 THR A CA 1
ATOM 992 C C . THR A 1 129 ? -13.232 8.711 -0.168 1.00 94.75 129 THR A C 1
ATOM 994 O O . THR A 1 129 ? -13.119 7.821 -1.009 1.00 94.75 129 THR A O 1
ATOM 997 N N . GLY A 1 130 ? -13.310 10.003 -0.507 1.00 95.50 130 GLY A N 1
ATOM 998 C CA . GLY A 1 130 ? -13.286 10.465 -1.899 1.00 95.50 130 GLY A CA 1
ATOM 999 C C . GLY A 1 130 ? -11.986 10.104 -2.625 1.00 95.50 130 GLY A C 1
ATOM 1000 O O . GLY A 1 130 ? -12.036 9.539 -3.714 1.00 95.50 130 GLY A O 1
ATOM 1001 N N . GLU A 1 131 ? -10.832 10.349 -1.993 1.00 96.44 131 GLU A N 1
ATOM 1002 C CA . GLU A 1 131 ? -9.522 9.960 -2.542 1.00 96.44 131 GLU A CA 1
ATOM 1003 C C . GLU A 1 131 ? -9.428 8.442 -2.730 1.00 96.44 131 GLU A C 1
ATOM 1005 O O . GLU A 1 131 ? -8.982 7.956 -3.767 1.00 96.44 131 GLU A O 1
ATOM 1010 N N . SER A 1 132 ? -9.89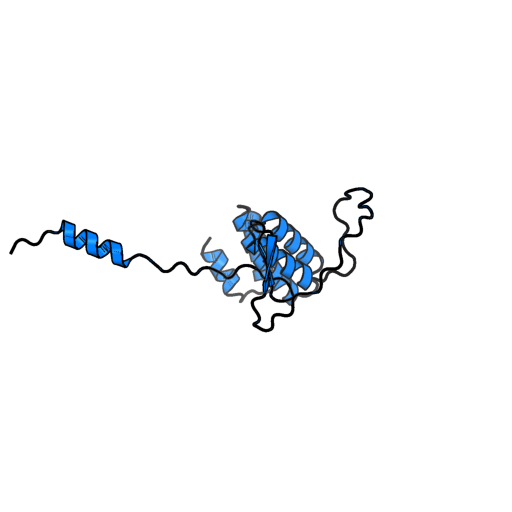8 7.672 -1.744 1.00 97.25 132 SER A N 1
ATOM 1011 C CA . SER A 1 132 ? -9.871 6.212 -1.822 1.00 97.25 132 SER A CA 1
ATOM 1012 C C . SER A 1 132 ? -10.654 5.676 -3.019 1.00 97.25 132 SER A C 1
ATOM 1014 O O . SER A 1 132 ? -10.142 4.840 -3.767 1.00 97.25 132 SER A O 1
ATOM 1016 N N . LEU A 1 133 ? -11.867 6.192 -3.241 1.00 96.44 133 LEU A N 1
ATOM 1017 C CA . LEU A 1 133 ? -12.694 5.807 -4.384 1.00 96.44 133 LEU A CA 1
ATOM 1018 C C . LEU A 1 133 ? -12.038 6.179 -5.717 1.00 96.44 133 LEU A C 1
ATOM 1020 O O . LEU A 1 133 ? -12.104 5.387 -6.654 1.00 96.44 133 LEU A O 1
ATOM 1024 N N . GLN A 1 134 ? -11.355 7.324 -5.797 1.00 97.75 134 GLN A N 1
ATOM 1025 C CA . GLN A 1 134 ? -10.607 7.711 -6.996 1.00 97.75 134 GLN A CA 1
ATOM 1026 C C . GLN A 1 134 ? -9.477 6.721 -7.306 1.00 97.75 134 GLN A C 1
ATOM 1028 O O . GLN A 1 134 ? -9.377 6.242 -8.437 1.00 97.75 134 GLN A O 1
ATOM 1033 N N . TYR A 1 135 ? -8.671 6.342 -6.309 1.00 98.38 135 TYR A N 1
ATOM 1034 C CA . TYR A 1 135 ? -7.601 5.359 -6.509 1.00 98.38 135 TYR A CA 1
ATOM 1035 C C . TYR A 1 135 ? -8.139 3.972 -6.879 1.00 98.38 135 TYR A C 1
ATOM 1037 O O . TYR A 1 135 ? -7.563 3.294 -7.732 1.00 98.38 135 TYR A O 1
ATOM 1045 N N . LEU A 1 136 ? -9.268 3.554 -6.297 1.00 98.00 136 LEU A N 1
ATOM 1046 C CA . LEU A 1 136 ? -9.945 2.305 -6.666 1.00 98.00 136 LEU A CA 1
ATOM 1047 C C . LEU A 1 136 ? -10.486 2.350 -8.095 1.00 98.00 136 LEU A C 1
ATOM 1049 O O . LEU A 1 136 ? -10.366 1.367 -8.825 1.00 98.00 136 LEU A O 1
ATOM 1053 N N . GLN A 1 137 ? -11.050 3.482 -8.515 1.00 97.69 137 GLN A N 1
ATOM 1054 C CA . GLN A 1 137 ? -11.543 3.663 -9.874 1.00 97.69 137 GLN A CA 1
ATOM 1055 C C . GLN A 1 137 ? -10.398 3.627 -10.893 1.00 97.69 137 GLN A C 1
ATOM 1057 O O . GLN A 1 137 ? -10.520 2.953 -11.918 1.00 97.69 137 GLN A O 1
ATOM 1062 N N . GLU A 1 138 ? -9.265 4.281 -10.615 1.00 98.12 138 GLU A N 1
ATOM 1063 C CA . GLU A 1 138 ? -8.075 4.166 -11.470 1.00 98.12 138 GLU A CA 1
ATOM 1064 C C . GLU A 1 138 ? -7.571 2.716 -11.510 1.00 98.12 138 GLU A C 1
ATOM 1066 O O . GLU A 1 138 ? -7.288 2.183 -12.587 1.00 98.12 138 GLU A O 1
ATOM 1071 N N . LEU A 1 139 ? -7.526 2.036 -10.359 1.00 98.25 139 LEU A N 1
ATOM 1072 C CA . LEU A 1 139 ? -7.102 0.640 -10.270 1.00 98.25 139 LEU A CA 1
ATOM 1073 C C . LEU A 1 139 ? -7.985 -0.278 -11.124 1.00 98.25 139 LEU A C 1
ATOM 1075 O O . LEU A 1 139 ? -7.453 -1.101 -11.864 1.00 98.25 139 LEU A O 1
ATOM 1079 N N . LEU A 1 140 ? -9.307 -0.120 -11.060 1.00 98.00 140 LEU A N 1
ATOM 1080 C CA . LEU A 1 140 ? -10.265 -0.891 -11.857 1.00 98.00 140 LEU A CA 1
ATOM 1081 C C . LEU A 1 140 ? -10.247 -0.504 -13.342 1.00 98.00 140 LEU A C 1
ATOM 1083 O O . LEU A 1 140 ? -10.501 -1.348 -14.192 1.00 98.00 140 LEU A O 1
ATOM 1087 N N . THR A 1 141 ? -9.878 0.734 -13.676 1.00 98.12 141 THR A N 1
ATOM 1088 C CA . THR A 1 141 ? -9.666 1.150 -15.073 1.00 98.12 141 THR A CA 1
ATOM 1089 C C . THR A 1 141 ? -8.466 0.425 -15.688 1.00 98.12 141 THR A C 1
ATOM 1091 O O . THR A 1 141 ? -8.499 0.022 -16.849 1.00 98.12 141 THR A O 1
ATOM 1094 N N . LEU A 1 142 ? -7.394 0.237 -14.913 1.00 97.19 142 LEU A N 1
ATOM 1095 C CA . LEU A 1 142 ? -6.197 -0.478 -15.362 1.00 97.19 142 LEU A CA 1
ATOM 1096 C C . LEU A 1 142 ? -6.344 -2.005 -15.268 1.00 97.19 142 LEU A C 1
ATOM 1098 O O . LEU A 1 142 ? -5.758 -2.720 -16.081 1.00 97.19 142 LEU A O 1
ATOM 1102 N N . PHE A 1 143 ? -7.106 -2.488 -14.283 1.00 97.81 143 PHE A N 1
ATOM 1103 C CA . PHE A 1 143 ? -7.286 -3.900 -13.942 1.00 97.81 143 PHE A CA 1
ATOM 1104 C C . PHE A 1 143 ? -8.762 -4.198 -13.616 1.00 97.81 143 PHE A C 1
ATOM 1106 O O . PHE A 1 143 ? -9.102 -4.366 -12.439 1.00 97.81 143 PHE A O 1
ATOM 1113 N N . PRO A 1 144 ? -9.639 -4.297 -14.630 1.00 97.62 144 PRO A N 1
ATOM 1114 C CA . PRO A 1 144 ? -11.083 -4.450 -14.424 1.00 97.62 144 PRO A CA 1
ATOM 1115 C C . PRO A 1 144 ? -11.458 -5.730 -13.672 1.00 97.62 144 PRO A C 1
ATOM 1117 O O . PRO A 1 144 ? -12.415 -5.724 -12.908 1.00 97.62 144 PRO A O 1
ATOM 1120 N N . ASP A 1 145 ? -10.657 -6.793 -13.800 1.00 96.75 145 ASP A N 1
ATOM 1121 C CA . ASP A 1 145 ? -10.887 -8.082 -13.134 1.00 96.75 145 ASP A CA 1
ATOM 1122 C C . ASP A 1 145 ? -10.222 -8.187 -11.747 1.00 96.75 145 ASP A C 1
ATOM 1124 O O . ASP A 1 145 ? -10.098 -9.276 -11.175 1.00 96.75 145 ASP A O 1
ATOM 1128 N N . ASN A 1 146 ? -9.742 -7.073 -11.182 1.00 96.88 146 ASN A N 1
ATOM 1129 C CA . ASN A 1 146 ? -9.128 -7.074 -9.858 1.00 96.88 146 ASN A CA 1
ATOM 1130 C C . ASN A 1 146 ? -10.181 -7.349 -8.773 1.00 96.88 146 ASN A C 1
ATOM 1132 O O . ASN A 1 146 ? -10.819 -6.432 -8.256 1.00 96.88 146 ASN A O 1
ATOM 1136 N N . LYS A 1 147 ? -10.321 -8.626 -8.394 1.00 96.75 147 LYS A N 1
ATOM 1137 C CA . LYS A 1 147 ? -11.292 -9.085 -7.387 1.00 96.75 147 LYS A CA 1
ATOM 1138 C C . LYS A 1 147 ? -11.214 -8.314 -6.075 1.00 96.75 147 LYS A C 1
ATOM 1140 O O . LYS A 1 147 ? -12.250 -7.947 -5.536 1.00 96.75 147 LYS A O 1
ATOM 1145 N N . TRP A 1 148 ? -10.002 -8.033 -5.592 1.00 95.81 148 TRP A N 1
ATOM 1146 C CA . TRP A 1 148 ? -9.826 -7.287 -4.349 1.00 95.81 148 TRP A CA 1
ATOM 1147 C C . TRP A 1 148 ? -10.454 -5.895 -4.451 1.00 95.81 148 TRP A C 1
ATOM 1149 O O . TRP A 1 148 ? -11.235 -5.529 -3.583 1.00 95.81 148 TRP A O 1
ATOM 1159 N N . ALA A 1 149 ? -10.182 -5.154 -5.529 1.00 94.88 149 ALA A N 1
ATOM 1160 C CA . ALA A 1 149 ? -10.723 -3.808 -5.714 1.00 94.88 149 ALA A CA 1
ATOM 1161 C C . ALA A 1 149 ? -12.251 -3.819 -5.897 1.00 94.88 149 ALA A C 1
ATOM 1163 O O . ALA A 1 149 ? -12.944 -2.991 -5.308 1.00 94.88 149 ALA A O 1
ATOM 1164 N N . ILE A 1 150 ? -12.783 -4.793 -6.647 1.00 96.00 150 ILE A N 1
ATOM 1165 C CA . ILE A 1 150 ? -14.231 -4.991 -6.817 1.00 96.00 150 ILE A CA 1
ATOM 1166 C C . ILE A 1 150 ? -14.906 -5.225 -5.461 1.00 96.00 150 ILE A C 1
ATOM 1168 O O . ILE A 1 150 ? -15.892 -4.566 -5.130 1.00 96.00 150 ILE A O 1
ATOM 1172 N N . ASP A 1 151 ? -14.386 -6.163 -4.671 1.00 95.19 151 ASP A N 1
ATOM 1173 C CA . ASP A 1 151 ? -14.963 -6.514 -3.372 1.00 95.19 151 ASP A CA 1
ATOM 1174 C C . ASP A 1 151 ? -14.807 -5.380 -2.360 1.00 95.19 151 ASP A C 1
ATOM 1176 O O . ASP A 1 151 ? -15.669 -5.189 -1.504 1.00 95.19 151 ASP A O 1
ATOM 1180 N N . PHE A 1 152 ? -13.721 -4.617 -2.462 1.00 91.69 152 PHE A N 1
ATOM 1181 C CA . PHE A 1 152 ? -13.465 -3.471 -1.608 1.00 91.69 152 PHE A CA 1
ATOM 1182 C C . PHE A 1 152 ? -14.497 -2.362 -1.829 1.00 91.69 152 PHE A C 1
ATOM 1184 O O . PHE A 1 152 ? -15.082 -1.885 -0.859 1.00 91.69 152 PHE A O 1
ATOM 1191 N N . VAL A 1 153 ? -14.773 -2.004 -3.089 1.00 91.81 153 VAL A N 1
ATOM 1192 C CA . VAL A 1 153 ? -15.796 -1.002 -3.439 1.00 91.81 153 VAL A CA 1
ATOM 1193 C C . VAL A 1 153 ? -17.188 -1.457 -2.995 1.00 91.81 153 VAL A C 1
ATOM 1195 O O . VAL A 1 153 ? -17.934 -0.660 -2.449 1.00 91.81 153 VAL A O 1
ATOM 1198 N N . LYS A 1 154 ? -17.534 -2.741 -3.158 1.00 91.56 154 LYS A N 1
ATOM 1199 C CA . LYS A 1 154 ? -18.849 -3.278 -2.749 1.00 91.56 154 LYS A CA 1
ATOM 1200 C C . LYS A 1 154 ? -19.108 -3.248 -1.239 1.00 91.56 154 LYS A C 1
ATOM 1202 O O . LYS A 1 154 ? -20.258 -3.345 -0.825 1.00 91.56 154 LYS A O 1
ATOM 1207 N N . LYS A 1 155 ? -18.052 -3.222 -0.422 1.00 84.44 155 LYS A N 1
ATOM 1208 C CA . LYS A 1 155 ? -18.135 -3.240 1.048 1.00 84.44 155 LYS A CA 1
ATOM 1209 C C . LYS A 1 155 ? -18.158 -1.839 1.668 1.00 84.44 155 LYS A C 1
ATOM 1211 O O . LYS A 1 155 ? -18.223 -1.741 2.894 1.00 84.44 155 LYS A O 1
ATOM 1216 N N . LYS A 1 156 ? -18.033 -0.790 0.857 1.00 66.19 156 LYS A N 1
ATOM 1217 C CA . LYS A 1 156 ? -18.080 0.613 1.273 1.00 66.19 156 LYS A CA 1
ATOM 1218 C C . LYS A 1 156 ? -19.403 1.237 0.875 1.00 66.19 156 LYS A C 1
ATOM 1220 O O . LYS A 1 156 ? -19.874 2.057 1.688 1.00 66.19 156 LYS A O 1
#

pLDDT: mean 80.16, std 18.46, range [36.31, 98.56]